Protein AF-A0A1A6GE95-F1 (afdb_monomer_lite)

Foldseek 3Di:
DPPVQFDDHPDPLVVVLVVLCVVLVDDDDDGRGDPVPGDPVNCVQDNPADDDWDADPNHIDRDSVVSVVCSCVVSDPDD

InterPro domains:
  IPR002946 Intracellular chloride channel [PR01263] (19-34)
  IPR002946 Intracellular chloride channel [PR01263] (61-72)
  IPR036249 Thioredoxin-like superfamily [SSF52833] (8-76)
  IPR053823 CLIC, N-terminal domain [PF22441] (1-77)
  IPR053823 CLIC, N-terminal domain [cd03061] (1-79)

Structure (mmCIF, N/CA/C/O backbone):
data_AF-A0A1A6GE95-F1
#
_entry.id   AF-A0A1A6GE95-F1
#
loop_
_atom_site.group_PDB
_atom_site.id
_atom_site.type_symbol
_atom_site.label_atom_id
_atom_site.label_alt_id
_atom_site.label_comp_id
_atom_site.label_asym_id
_atom_site.label_entity_id
_atom_site.label_seq_id
_atom_site.pdbx_PDB_ins_code
_atom_site.Cartn_x
_atom_site.Cartn_y
_atom_site.Cartn_z
_atom_site.occupancy
_atom_site.B_iso_or_equiv
_atom_site.auth_seq_id
_atom_site.auth_comp_id
_atom_site.auth_asym_id
_atom_site.auth_atom_id
_atom_site.pdbx_PDB_model_num
ATOM 1 N N . ALA A 1 1 ? 6.861 -7.184 -6.439 1.00 76.31 1 ALA A N 1
ATOM 2 C CA . ALA A 1 1 ? 6.515 -8.606 -6.578 1.00 76.31 1 ALA A CA 1
ATOM 3 C C . ALA A 1 1 ? 7.721 -9.448 -6.177 1.00 76.31 1 ALA A C 1
ATOM 5 O O . ALA A 1 1 ? 8.799 -8.885 -5.978 1.00 76.31 1 ALA A O 1
ATOM 6 N N . GLY A 1 2 ? 7.532 -10.754 -6.011 1.00 78.56 2 GLY A N 1
ATOM 7 C CA . GLY A 1 2 ? 8.593 -11.736 -5.833 1.00 78.56 2 GLY A CA 1
ATOM 8 C C . GLY A 1 2 ? 9.470 -11.860 -7.078 1.00 78.56 2 GLY A C 1
ATOM 9 O O . GLY A 1 2 ? 9.318 -11.117 -8.049 1.00 78.56 2 GLY A O 1
ATOM 10 N N . ILE A 1 3 ? 10.417 -12.798 -7.044 1.00 79.25 3 ILE A N 1
ATOM 11 C CA . ILE A 1 3 ? 11.349 -13.044 -8.158 1.00 79.25 3 ILE A CA 1
ATOM 12 C C . ILE A 1 3 ? 10.647 -13.447 -9.463 1.00 79.25 3 ILE A C 1
ATOM 14 O O . ILE A 1 3 ? 11.190 -13.226 -10.542 1.00 79.25 3 ILE A O 1
ATOM 18 N N . ASP A 1 4 ? 9.453 -14.018 -9.342 1.00 81.12 4 ASP A N 1
ATOM 19 C CA . ASP A 1 4 ? 8.567 -14.481 -10.406 1.00 81.12 4 ASP A CA 1
ATOM 20 C C . ASP A 1 4 ? 7.696 -13.362 -11.000 1.00 81.12 4 ASP A C 1
ATOM 22 O O . ASP A 1 4 ? 7.061 -13.565 -12.028 1.00 81.12 4 ASP A O 1
ATOM 26 N N . GLY A 1 5 ? 7.680 -12.174 -10.387 1.00 76.44 5 GLY A N 1
ATOM 27 C CA . GLY A 1 5 ? 6.869 -11.042 -10.839 1.00 76.44 5 GLY A CA 1
ATOM 28 C C . GLY A 1 5 ? 5.404 -11.089 -10.390 1.00 76.44 5 GLY A C 1
ATOM 29 O O . GLY A 1 5 ? 4.714 -10.084 -10.539 1.00 76.44 5 GLY A O 1
ATOM 30 N N . GLU A 1 6 ? 4.960 -12.178 -9.757 1.00 74.94 6 GLU A N 1
ATOM 31 C CA . GLU A 1 6 ? 3.561 -12.388 -9.352 1.00 74.94 6 GLU A CA 1
ATOM 32 C C . GLU A 1 6 ? 3.409 -12.567 -7.839 1.00 74.94 6 GLU A C 1
ATOM 34 O O . GLU A 1 6 ? 2.515 -11.972 -7.231 1.00 74.94 6 GLU A O 1
ATOM 39 N N . SER A 1 7 ? 4.313 -13.313 -7.199 1.00 81.62 7 SER A N 1
ATOM 40 C CA . SER A 1 7 ? 4.229 -13.589 -5.766 1.00 81.62 7 SER A CA 1
ATOM 41 C C . SER A 1 7 ? 4.433 -12.336 -4.910 1.00 81.62 7 SER A C 1
ATOM 43 O O . SER A 1 7 ? 4.957 -11.302 -5.348 1.00 81.62 7 SER A O 1
ATOM 45 N N . ILE A 1 8 ? 4.050 -12.423 -3.634 1.00 81.25 8 ILE A N 1
ATOM 46 C CA . ILE A 1 8 ? 4.372 -11.387 -2.649 1.00 81.25 8 ILE A CA 1
ATOM 47 C C . ILE A 1 8 ? 5.896 -11.341 -2.468 1.00 81.25 8 ILE A C 1
ATOM 49 O O . ILE A 1 8 ? 6.547 -12.353 -2.219 1.00 81.25 8 ILE A O 1
ATOM 53 N N . GLY A 1 9 ? 6.476 -10.152 -2.636 1.00 81.56 9 GLY A N 1
ATOM 54 C CA . GLY A 1 9 ? 7.912 -9.932 -2.453 1.00 81.56 9 GLY A CA 1
ATOM 55 C C . GLY A 1 9 ? 8.284 -9.694 -0.989 1.00 81.56 9 GLY A C 1
ATOM 56 O O . GLY A 1 9 ? 7.441 -9.321 -0.177 1.00 81.56 9 GLY A O 1
ATOM 57 N N . ASN A 1 10 ? 9.569 -9.828 -0.662 1.00 83.25 10 ASN A N 1
ATOM 58 C CA . ASN A 1 10 ? 10.089 -9.656 0.700 1.00 83.25 10 ASN A CA 1
ATOM 59 C C . ASN A 1 10 ? 10.344 -8.174 1.063 1.00 83.25 10 ASN A C 1
ATOM 61 O O . ASN A 1 10 ? 11.463 -7.780 1.388 1.00 83.25 10 ASN A O 1
ATOM 65 N N . CYS A 1 11 ? 9.326 -7.321 0.917 1.00 85.88 11 CYS A N 1
ATOM 66 C CA . CYS A 1 11 ? 9.420 -5.901 1.257 1.00 85.88 11 CYS A CA 1
ATOM 67 C C . CYS A 1 11 ? 8.864 -5.656 2.674 1.00 85.88 11 CYS A C 1
ATOM 69 O O . CYS A 1 11 ? 7.646 -5.760 2.854 1.00 85.88 11 CYS A O 1
ATOM 71 N N . PRO A 1 12 ? 9.695 -5.263 3.662 1.00 88.19 12 PRO A N 1
ATOM 72 C CA . PRO A 1 12 ? 9.245 -5.076 5.044 1.00 88.19 12 PRO A CA 1
ATOM 73 C C . PRO A 1 12 ? 8.182 -3.975 5.177 1.00 88.19 12 PRO A C 1
ATOM 75 O O . PRO A 1 12 ? 7.233 -4.125 5.941 1.00 88.19 12 PRO A O 1
ATOM 78 N N . PHE A 1 13 ? 8.276 -2.904 4.381 1.00 89.62 13 PHE A N 1
ATOM 79 C CA . PHE A 1 13 ? 7.280 -1.826 4.378 1.00 89.62 13 PHE A CA 1
ATOM 80 C C . PHE A 1 13 ? 5.922 -2.286 3.834 1.00 89.62 13 PHE A C 1
ATOM 82 O O . PHE A 1 13 ? 4.884 -1.963 4.403 1.00 89.62 13 PHE A O 1
ATOM 89 N N . SER A 1 14 ? 5.921 -3.087 2.761 1.00 89.75 14 SER A N 1
ATOM 90 C CA . SER A 1 14 ? 4.680 -3.644 2.202 1.00 89.75 14 SER A CA 1
ATOM 91 C C . SER A 1 14 ? 4.017 -4.607 3.186 1.00 89.75 14 SER A C 1
ATOM 93 O O . SER A 1 14 ? 2.805 -4.558 3.378 1.00 89.75 14 SER A O 1
ATOM 95 N N . GLN A 1 15 ? 4.819 -5.448 3.846 1.00 89.81 15 GLN A N 1
ATOM 96 C CA . GLN A 1 15 ? 4.335 -6.371 4.870 1.00 89.81 15 GLN A CA 1
ATOM 97 C C . GLN A 1 15 ? 3.728 -5.624 6.063 1.00 89.81 15 GLN A C 1
ATOM 99 O O . GLN A 1 15 ? 2.667 -6.013 6.545 1.00 89.81 15 GLN A O 1
ATOM 104 N N . ARG A 1 16 ? 4.352 -4.526 6.504 1.00 91.75 16 ARG A N 1
ATOM 105 C CA . ARG A 1 16 ? 3.835 -3.699 7.600 1.00 91.75 16 ARG A CA 1
ATOM 106 C C . ARG A 1 16 ? 2.454 -3.122 7.285 1.00 91.75 16 ARG A C 1
ATOM 108 O O . ARG A 1 16 ? 1.539 -3.299 8.083 1.00 91.75 16 ARG A O 1
ATOM 115 N N . LEU A 1 17 ? 2.278 -2.504 6.116 1.00 91.88 17 LEU A N 1
ATOM 116 C CA . LEU A 1 17 ? 0.976 -1.961 5.707 1.00 91.88 17 LEU A CA 1
ATOM 117 C C . LEU A 1 17 ? -0.090 -3.053 5.552 1.00 91.88 17 LEU A C 1
ATOM 119 O O . LEU A 1 17 ? -1.228 -2.865 5.978 1.00 91.88 17 LEU A O 1
ATOM 123 N N . PHE A 1 18 ? 0.286 -4.209 4.996 1.00 91.50 18 PHE A N 1
ATOM 124 C CA . PHE A 1 18 ? -0.604 -5.366 4.903 1.00 91.50 18 PHE A CA 1
ATOM 125 C C . PHE A 1 18 ? -1.090 -5.815 6.286 1.00 91.50 18 PHE A C 1
ATOM 127 O O . PHE A 1 18 ? -2.285 -6.030 6.477 1.00 91.50 18 PHE A O 1
ATOM 134 N N . MET A 1 19 ? -0.183 -5.910 7.266 1.00 91.19 19 MET A N 1
ATOM 135 C CA . MET A 1 19 ? -0.543 -6.273 8.637 1.00 91.19 19 MET A CA 1
ATOM 136 C C . MET A 1 19 ? -1.486 -5.252 9.280 1.00 91.19 19 MET A C 1
ATOM 138 O O . MET A 1 19 ? -2.419 -5.664 9.961 1.00 91.19 19 MET A O 1
ATOM 142 N N . ILE A 1 20 ? -1.285 -3.949 9.053 1.00 90.69 20 ILE A N 1
ATOM 143 C CA . ILE A 1 20 ? -2.179 -2.903 9.578 1.00 90.69 20 ILE A CA 1
ATOM 144 C C . ILE A 1 20 ? -3.592 -3.088 9.018 1.00 90.69 20 ILE A C 1
ATOM 146 O O . ILE A 1 20 ? -4.535 -3.226 9.790 1.00 90.69 20 ILE A O 1
ATOM 150 N N . LEU A 1 21 ? -3.738 -3.158 7.692 1.00 90.75 21 LEU A N 1
ATOM 151 C CA . LEU A 1 21 ? -5.041 -3.351 7.043 1.00 90.75 21 LEU A CA 1
ATOM 152 C C . LEU A 1 21 ? -5.735 -4.637 7.515 1.00 90.75 21 LEU A C 1
ATOM 154 O O . LEU A 1 21 ? -6.931 -4.628 7.802 1.00 90.75 21 LEU A O 1
ATOM 158 N N . TRP A 1 22 ? -4.971 -5.722 7.659 1.00 89.31 22 TRP A N 1
ATOM 159 C CA . TRP A 1 22 ? -5.471 -6.995 8.169 1.00 89.31 22 TRP A CA 1
ATOM 160 C C . TRP A 1 22 ? -5.977 -6.893 9.613 1.00 89.31 22 TRP A C 1
ATOM 162 O O . TRP A 1 22 ? -7.085 -7.331 9.911 1.00 89.31 22 TRP A O 1
ATOM 172 N N . LEU A 1 23 ? -5.192 -6.293 10.514 1.00 89.19 23 LEU A N 1
ATOM 173 C CA . LEU A 1 23 ? -5.556 -6.136 11.927 1.00 89.19 23 LEU A CA 1
ATO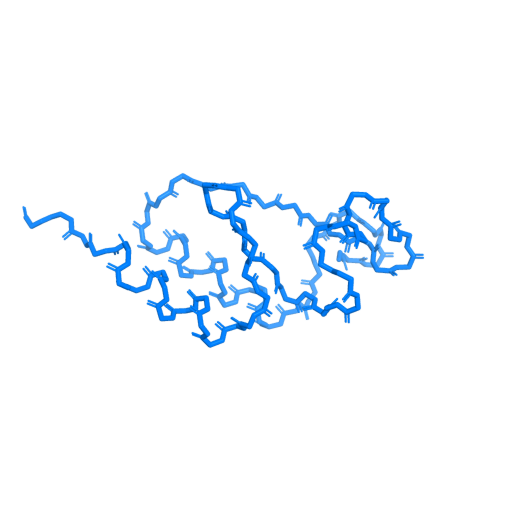M 174 C C . LEU A 1 23 ? -6.745 -5.192 12.129 1.00 89.19 23 LEU A C 1
ATOM 176 O O . LEU A 1 23 ? -7.507 -5.375 13.074 1.00 89.19 23 LEU A O 1
ATOM 180 N N . LYS A 1 24 ? -6.926 -4.212 11.237 1.00 85.88 24 LYS A N 1
ATOM 181 C CA . LYS A 1 24 ? -8.096 -3.324 11.232 1.00 85.88 24 LYS A CA 1
ATOM 182 C C . LYS A 1 24 ? -9.379 -4.026 10.761 1.00 85.88 24 LYS A C 1
ATOM 184 O O . LYS A 1 24 ? -10.455 -3.463 10.922 1.00 85.88 24 LYS A O 1
ATOM 189 N N . GLY A 1 25 ? -9.291 -5.236 10.198 1.00 88.00 25 GLY A N 1
ATOM 190 C CA . GLY A 1 25 ? -10.457 -6.033 9.800 1.00 88.00 25 GLY A CA 1
ATOM 191 C C . GLY A 1 25 ? -11.229 -5.474 8.602 1.00 88.00 25 GLY A C 1
ATOM 192 O O . GLY A 1 25 ? -12.396 -5.811 8.413 1.00 88.00 25 GLY A O 1
ATOM 193 N N . VAL A 1 26 ? -10.600 -4.614 7.797 1.00 88.88 26 VAL A N 1
ATOM 194 C CA . VAL A 1 26 ? -11.225 -4.024 6.607 1.00 88.88 26 VAL A CA 1
ATOM 195 C C . VAL A 1 26 ? -11.095 -4.935 5.392 1.00 88.88 26 VAL A C 1
ATOM 197 O O . VAL A 1 26 ? -10.189 -5.762 5.306 1.00 88.88 26 VAL A O 1
ATOM 200 N N . VAL A 1 27 ? -11.982 -4.760 4.414 1.00 90.19 27 VAL A N 1
ATOM 201 C CA . VAL A 1 27 ? -11.847 -5.407 3.104 1.00 90.19 27 VAL A CA 1
ATOM 202 C C . VAL A 1 27 ? -10.906 -4.572 2.242 1.00 90.19 27 VAL A C 1
ATOM 204 O O . VAL A 1 27 ? -11.130 -3.379 2.045 1.00 90.19 27 VAL A O 1
ATOM 207 N N . PHE A 1 28 ? -9.855 -5.193 1.715 1.00 91.06 28 PHE A N 1
ATOM 208 C CA . PHE A 1 28 ? -8.881 -4.539 0.846 1.00 91.06 28 PHE A CA 1
ATOM 209 C C . PHE A 1 28 ? -8.340 -5.511 -0.203 1.00 91.06 28 PHE A C 1
ATOM 211 O O . PHE A 1 28 ? -8.348 -6.726 -0.009 1.00 91.06 28 PHE A O 1
ATOM 218 N N . ASN A 1 29 ? -7.816 -4.956 -1.298 1.00 90.69 29 ASN A N 1
ATOM 219 C CA . ASN A 1 29 ? -7.145 -5.723 -2.343 1.00 90.69 29 ASN A CA 1
ATOM 220 C C . ASN A 1 29 ? -5.637 -5.477 -2.309 1.00 90.69 29 ASN A C 1
ATOM 222 O O . ASN A 1 29 ? -5.179 -4.345 -2.156 1.00 90.69 29 ASN A O 1
ATOM 226 N N . VAL A 1 30 ? -4.866 -6.542 -2.528 1.00 89.62 30 VAL A N 1
ATOM 227 C CA . VAL A 1 30 ? -3.412 -6.476 -2.698 1.00 89.62 30 VAL A CA 1
ATOM 228 C C . VAL A 1 30 ? -3.084 -6.704 -4.162 1.00 89.62 30 VAL A C 1
ATOM 230 O O . VAL A 1 30 ? -3.483 -7.710 -4.739 1.00 89.62 30 VAL A O 1
ATOM 233 N N . THR A 1 31 ? -2.327 -5.782 -4.749 1.00 87.06 31 THR A N 1
ATOM 234 C CA . THR A 1 31 ? -1.783 -5.938 -6.101 1.00 87.06 31 THR A CA 1
ATOM 235 C C . THR A 1 31 ? -0.267 -5.986 -6.008 1.00 87.06 31 THR A C 1
ATOM 237 O O . THR A 1 31 ? 0.367 -5.040 -5.535 1.00 87.06 31 THR A O 1
ATOM 240 N N . THR A 1 32 ? 0.332 -7.096 -6.430 1.00 85.06 32 THR A N 1
ATOM 241 C CA . THR A 1 32 ? 1.783 -7.200 -6.556 1.00 85.06 32 THR A CA 1
ATOM 242 C C . THR A 1 32 ? 2.219 -6.516 -7.846 1.00 85.06 32 THR A C 1
ATOM 244 O O . THR A 1 32 ? 1.585 -6.628 -8.888 1.00 85.06 32 THR A O 1
ATOM 247 N N . VAL A 1 33 ? 3.306 -5.752 -7.767 1.00 80.50 33 VAL A N 1
ATOM 248 C CA . VAL A 1 33 ? 3.817 -4.991 -8.911 1.00 80.50 33 VAL A CA 1
ATOM 249 C C . VAL A 1 33 ? 5.228 -5.450 -9.236 1.00 80.50 33 VAL A C 1
ATOM 251 O O . VAL A 1 33 ? 6.098 -5.438 -8.357 1.00 80.50 33 VAL A O 1
ATOM 254 N N . ASP A 1 34 ? 5.468 -5.846 -10.483 1.00 80.75 34 ASP A N 1
ATOM 255 C CA . ASP A 1 34 ? 6.815 -6.083 -10.996 1.00 80.75 34 ASP A CA 1
ATOM 256 C C . ASP A 1 34 ? 7.467 -4.746 -11.390 1.00 80.75 34 ASP A C 1
ATOM 258 O O . ASP A 1 34 ? 7.085 -4.092 -12.358 1.00 80.75 34 ASP A O 1
ATOM 262 N N . LEU A 1 35 ? 8.482 -4.328 -10.630 1.00 74.44 35 LEU A N 1
ATOM 263 C CA . LEU A 1 35 ? 9.219 -3.090 -10.897 1.00 74.44 35 LEU A CA 1
ATOM 264 C C . LEU A 1 35 ? 10.137 -3.187 -12.125 1.00 74.44 35 LEU A C 1
ATOM 266 O O . LEU A 1 35 ? 10.558 -2.147 -12.634 1.00 74.44 35 LEU A O 1
ATOM 270 N N . LYS A 1 36 ? 10.456 -4.401 -12.599 1.00 76.88 36 LYS A N 1
ATOM 271 C CA . LYS A 1 36 ? 11.212 -4.620 -13.843 1.00 76.88 36 LYS A CA 1
ATOM 272 C C . LYS A 1 36 ? 10.313 -4.477 -15.067 1.00 76.88 36 LYS A C 1
ATOM 274 O O . LYS A 1 36 ? 10.763 -3.999 -16.103 1.00 76.88 36 LYS A O 1
ATOM 279 N N . ARG A 1 37 ? 9.043 -4.861 -14.937 1.00 74.56 37 ARG A N 1
ATOM 280 C CA . ARG A 1 37 ? 8.005 -4.744 -15.966 1.00 74.56 37 ARG A CA 1
ATOM 281 C C . ARG A 1 37 ? 6.922 -3.785 -15.484 1.00 74.56 37 ARG A C 1
ATOM 283 O O . ARG A 1 37 ? 5.796 -4.201 -15.236 1.00 74.56 37 ARG A O 1
ATOM 290 N N . LYS A 1 38 ? 7.281 -2.505 -15.313 1.00 69.12 38 LYS A N 1
ATOM 291 C CA . LYS A 1 38 ? 6.357 -1.480 -14.804 1.00 69.12 38 LYS A CA 1
ATOM 292 C C . LYS A 1 38 ? 5.113 -1.410 -15.702 1.00 69.12 38 LYS A C 1
ATOM 294 O O . LYS A 1 38 ? 5.255 -1.009 -16.860 1.00 69.12 38 LYS A O 1
ATOM 299 N N . PRO A 1 39 ? 3.915 -1.764 -15.208 1.00 69.75 39 PRO A N 1
ATOM 300 C CA . PRO A 1 39 ? 2.699 -1.573 -15.982 1.00 69.75 39 PRO A CA 1
ATOM 301 C C . PRO A 1 39 ? 2.472 -0.073 -16.210 1.00 69.75 39 PRO A C 1
ATOM 303 O O . PRO A 1 39 ? 2.798 0.747 -15.346 1.00 69.75 39 PRO A O 1
ATOM 306 N N . ALA A 1 40 ? 1.930 0.290 -17.375 1.00 71.19 40 ALA A N 1
ATOM 307 C CA . ALA A 1 40 ? 1.705 1.688 -17.754 1.00 71.19 40 ALA A CA 1
ATOM 308 C C . ALA A 1 40 ? 0.845 2.434 -16.718 1.00 71.19 40 ALA A C 1
ATOM 310 O O . ALA A 1 40 ? 1.118 3.589 -16.393 1.00 71.19 40 ALA A O 1
ATOM 311 N N . ASP A 1 41 ? -0.122 1.734 -16.127 1.00 70.38 41 ASP A N 1
ATOM 312 C CA . ASP A 1 41 ? -1.009 2.279 -15.102 1.00 70.38 41 ASP A C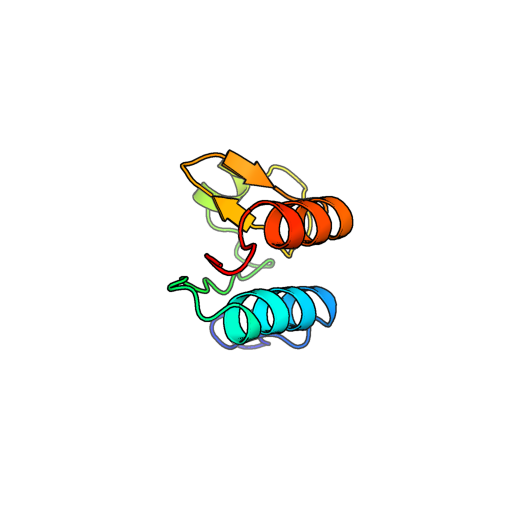A 1
ATOM 313 C C . ASP A 1 41 ? -0.247 2.727 -13.854 1.00 70.38 41 ASP A C 1
ATOM 315 O O . ASP A 1 41 ? -0.546 3.781 -13.307 1.00 70.38 41 ASP A O 1
ATOM 319 N N . LEU A 1 42 ? 0.802 2.001 -13.447 1.00 70.69 42 LEU A N 1
ATOM 320 C CA . LEU A 1 42 ? 1.626 2.386 -12.299 1.00 70.69 42 LEU A CA 1
ATOM 321 C C . LEU A 1 42 ? 2.385 3.689 -12.556 1.00 70.69 42 LEU A C 1
ATOM 323 O O . LEU A 1 42 ? 2.521 4.513 -11.656 1.00 70.69 42 LEU A O 1
ATOM 327 N N . HIS A 1 43 ? 2.888 3.874 -13.779 1.00 69.31 43 HIS A N 1
ATOM 328 C CA . HIS A 1 43 ? 3.591 5.100 -14.146 1.00 69.31 43 HIS A CA 1
ATOM 329 C C . HIS A 1 43 ? 2.666 6.321 -14.056 1.00 69.31 43 HIS A C 1
ATOM 331 O O . HIS A 1 43 ? 3.094 7.377 -13.598 1.00 69.31 43 HIS A O 1
ATOM 337 N N . ASN A 1 44 ? 1.400 6.162 -14.453 1.00 72.50 44 ASN A N 1
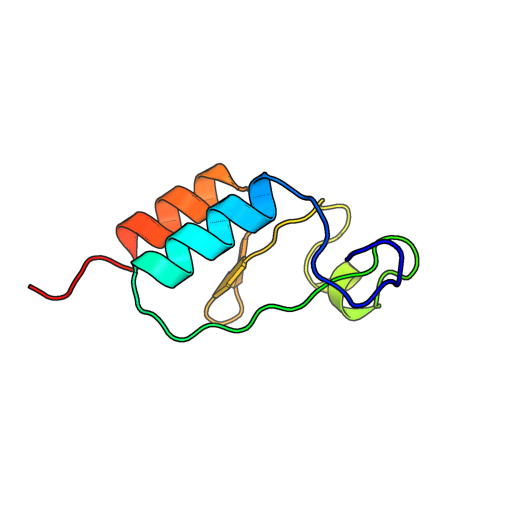ATOM 338 C CA . ASN A 1 44 ? 0.385 7.210 -14.334 1.00 72.50 44 ASN A CA 1
ATOM 339 C C . ASN A 1 44 ? -0.054 7.427 -12.879 1.00 72.50 44 ASN A C 1
ATOM 341 O O . ASN A 1 44 ? -0.310 8.559 -12.481 1.00 72.50 44 ASN A O 1
ATOM 345 N N . LEU A 1 45 ? -0.117 6.350 -12.090 1.00 71.12 45 LEU A N 1
ATOM 346 C CA . LEU A 1 45 ? -0.551 6.375 -10.696 1.00 71.12 45 LEU A CA 1
ATOM 347 C C . LEU A 1 45 ? 0.488 7.033 -9.773 1.00 71.12 45 LEU A C 1
ATOM 349 O O . LEU A 1 45 ? 0.129 7.781 -8.869 1.00 71.12 45 LEU A O 1
ATOM 353 N N . ALA A 1 46 ? 1.775 6.745 -9.981 1.00 69.81 46 ALA A N 1
ATOM 354 C CA . ALA A 1 46 ? 2.854 7.224 -9.123 1.00 69.81 46 ALA A CA 1
ATOM 355 C C . ALA A 1 46 ? 4.199 7.291 -9.882 1.00 69.81 46 ALA A C 1
ATOM 357 O O . ALA A 1 46 ? 5.031 6.378 -9.779 1.00 69.81 46 ALA A O 1
ATOM 358 N N . PRO A 1 47 ? 4.455 8.367 -10.649 1.00 73.38 47 PRO A N 1
ATOM 359 C CA . PRO A 1 47 ? 5.675 8.494 -11.437 1.00 73.38 47 PRO A CA 1
ATOM 360 C C . PRO A 1 47 ? 6.909 8.567 -10.529 1.00 73.38 47 PRO A C 1
ATOM 362 O O . PRO A 1 47 ? 7.056 9.470 -9.711 1.00 73.38 47 PRO A O 1
ATOM 365 N N . GLY A 1 48 ? 7.813 7.596 -10.671 1.00 71.06 48 GLY A N 1
ATOM 366 C CA . GLY A 1 48 ? 9.091 7.564 -9.948 1.00 71.06 48 GLY A CA 1
ATOM 367 C C . GLY A 1 48 ? 9.008 7.168 -8.471 1.00 71.06 48 GLY A C 1
ATOM 368 O O . GLY A 1 48 ? 10.047 7.074 -7.822 1.00 71.06 48 GLY A O 1
ATOM 369 N N . ALA A 1 49 ? 7.817 6.891 -7.939 1.00 71.69 49 ALA A N 1
ATOM 370 C CA . ALA A 1 49 ? 7.677 6.473 -6.554 1.00 71.69 49 ALA A CA 1
ATOM 371 C C . ALA A 1 49 ? 8.086 4.999 -6.374 1.00 71.69 49 ALA A C 1
ATOM 373 O O . ALA A 1 49 ? 7.986 4.181 -7.295 1.00 71.69 49 ALA A O 1
ATOM 374 N N . HIS A 1 50 ? 8.573 4.657 -5.182 1.00 77.00 50 HIS A N 1
ATOM 375 C CA . HIS A 1 50 ? 8.928 3.288 -4.809 1.00 77.00 50 HIS A CA 1
ATOM 376 C C . HIS A 1 50 ? 7.805 2.670 -3.968 1.00 77.00 50 HIS A C 1
ATOM 378 O O . HIS A 1 50 ? 7.230 3.375 -3.143 1.00 77.00 50 HIS A O 1
ATOM 384 N N . PRO A 1 51 ? 7.486 1.376 -4.147 1.00 80.44 51 PRO A N 1
ATOM 385 C CA . PRO A 1 51 ? 6.465 0.718 -3.342 1.00 80.44 51 PRO A CA 1
ATOM 386 C C . PRO A 1 51 ? 6.859 0.675 -1.855 1.00 80.44 51 PRO A C 1
ATOM 388 O O . PRO A 1 51 ? 8.053 0.612 -1.542 1.00 80.44 51 PRO A O 1
ATOM 391 N N . PRO A 1 52 ? 5.873 0.612 -0.941 1.00 88.75 52 PRO A N 1
ATOM 392 C CA . PRO A 1 52 ? 4.446 0.385 -1.203 1.00 88.75 52 PRO A CA 1
ATOM 393 C C . PRO A 1 52 ? 3.643 1.651 -1.553 1.00 88.75 52 PRO A C 1
ATOM 395 O O . PRO A 1 52 ? 4.042 2.766 -1.240 1.00 88.75 52 PRO A O 1
ATOM 398 N N . PHE A 1 53 ? 2.472 1.446 -2.165 1.00 89.19 53 PHE A N 1
ATOM 399 C CA . PHE A 1 53 ? 1.482 2.488 -2.455 1.00 89.19 53 PHE A CA 1
ATOM 400 C C . PHE A 1 53 ? 0.127 2.081 -1.882 1.00 89.19 53 PHE A C 1
ATOM 402 O O . PHE A 1 53 ? -0.213 0.897 -1.896 1.00 89.19 53 PHE A O 1
ATOM 409 N N . LEU A 1 54 ? -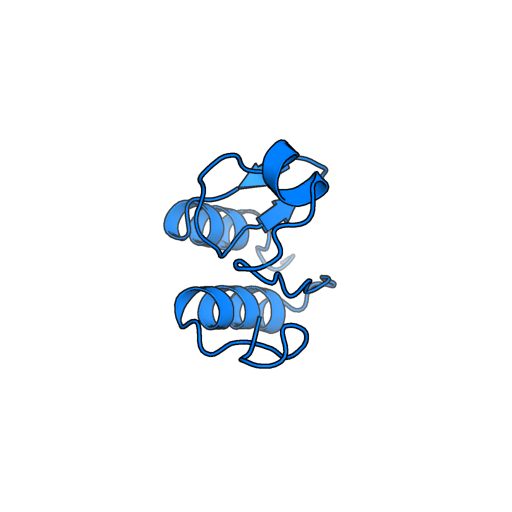0.661 3.056 -1.438 1.00 91.12 54 LEU A N 1
ATOM 410 C CA . LEU A 1 54 ? -2.059 2.864 -1.065 1.00 91.12 54 LEU A CA 1
ATOM 411 C C . LEU A 1 54 ? -2.936 3.703 -1.990 1.00 91.12 54 LEU A C 1
ATOM 413 O O . LEU A 1 54 ? -2.688 4.893 -2.160 1.00 91.12 54 LEU A O 1
ATOM 417 N N . THR A 1 55 ? -3.976 3.097 -2.557 1.00 89.94 55 THR A N 1
ATOM 418 C CA . THR A 1 55 ? -5.045 3.838 -3.237 1.00 89.94 55 THR A CA 1
ATOM 419 C C . THR A 1 55 ? -6.297 3.763 -2.380 1.00 89.94 55 THR A C 1
ATOM 421 O O . THR A 1 55 ? -6.723 2.669 -2.015 1.00 89.94 55 THR A O 1
ATOM 424 N N . PHE A 1 56 ? -6.881 4.911 -2.053 1.00 89.44 56 PHE A N 1
ATOM 425 C CA . PHE A 1 56 ? -8.116 4.999 -1.277 1.00 89.44 56 PHE A CA 1
ATOM 426 C C . PHE A 1 56 ? -9.028 6.042 -1.915 1.00 89.44 56 PHE A C 1
ATOM 428 O O . PHE A 1 56 ? -8.618 7.187 -2.072 1.00 89.44 56 PHE A O 1
ATOM 435 N N . ASN A 1 57 ? -10.240 5.647 -2.318 1.00 87.88 57 ASN A N 1
ATOM 436 C CA . ASN A 1 57 ? -11.200 6.508 -3.027 1.00 87.88 57 ASN A CA 1
ATOM 437 C C . ASN A 1 57 ? -10.625 7.228 -4.267 1.00 87.88 57 ASN A C 1
ATOM 439 O O . ASN A 1 57 ? -11.026 8.340 -4.589 1.00 87.88 57 ASN A O 1
ATOM 443 N N . GLY A 1 58 ? -9.690 6.586 -4.975 1.00 85.62 58 GLY A N 1
ATOM 444 C CA . GLY A 1 58 ? -9.020 7.156 -6.150 1.00 85.62 58 GLY A CA 1
ATOM 445 C C . GLY A 1 58 ? -7.782 8.001 -5.832 1.00 85.62 58 GLY A C 1
ATOM 446 O O . GLY A 1 58 ? -6.987 8.250 -6.734 1.00 85.62 58 GLY A O 1
ATOM 447 N N . ASP A 1 59 ? -7.556 8.361 -4.566 1.00 87.62 59 ASP A N 1
ATOM 448 C CA . ASP A 1 59 ? -6.357 9.083 -4.143 1.00 87.62 59 ASP A CA 1
ATOM 449 C C . ASP A 1 59 ? -5.198 8.131 -3.863 1.00 87.62 59 ASP A C 1
ATOM 451 O O . ASP A 1 59 ? -5.309 7.186 -3.074 1.00 87.62 59 ASP A O 1
ATOM 455 N N . VAL A 1 60 ? -4.049 8.438 -4.460 1.00 89.12 60 VAL A N 1
ATOM 456 C CA . VAL A 1 60 ? -2.819 7.656 -4.332 1.00 89.12 60 VAL A CA 1
ATOM 457 C C . VAL A 1 60 ? -1.936 8.253 -3.246 1.00 89.12 60 VAL A C 1
ATOM 459 O O . VAL A 1 60 ? -1.630 9.444 -3.244 1.00 89.12 60 VAL A O 1
ATOM 462 N N . LYS A 1 61 ? -1.486 7.403 -2.328 1.00 90.69 61 LYS A N 1
ATOM 463 C CA . LYS A 1 61 ? -0.549 7.731 -1.254 1.00 90.69 61 LYS A CA 1
ATOM 464 C C . LYS A 1 61 ? 0.703 6.878 -1.427 1.00 90.69 61 LYS A C 1
ATOM 466 O O . LYS A 1 61 ? 0.610 5.670 -1.640 1.00 90.69 61 LYS A O 1
ATOM 471 N N . THR A 1 62 ? 1.870 7.515 -1.362 1.00 89.38 62 THR A N 1
ATOM 472 C CA . THR A 1 62 ? 3.171 6.887 -1.659 1.00 89.38 62 THR A CA 1
ATOM 473 C C . THR A 1 62 ? 4.175 6.968 -0.508 1.00 89.38 62 THR A C 1
ATOM 475 O O . THR A 1 62 ? 5.174 6.256 -0.514 1.00 89.38 62 THR A O 1
ATOM 478 N N . ASP A 1 63 ? 3.919 7.817 0.487 1.00 90.06 63 ASP A N 1
ATOM 479 C CA . ASP A 1 63 ? 4.741 7.938 1.690 1.00 90.06 63 ASP A CA 1
ATOM 480 C C . ASP A 1 63 ? 4.230 6.965 2.756 1.00 90.06 63 ASP A C 1
ATOM 482 O O . ASP A 1 63 ? 3.089 7.075 3.201 1.00 90.06 63 ASP A O 1
ATOM 486 N N . VAL A 1 64 ? 5.075 6.015 3.159 1.00 89.88 64 VAL A N 1
ATOM 487 C CA . VAL A 1 64 ? 4.707 4.952 4.105 1.00 89.88 64 VAL A CA 1
ATOM 488 C C . VAL A 1 64 ? 4.226 5.515 5.439 1.00 89.88 64 VAL A C 1
ATOM 490 O O . VAL A 1 64 ? 3.205 5.055 5.939 1.00 89.88 64 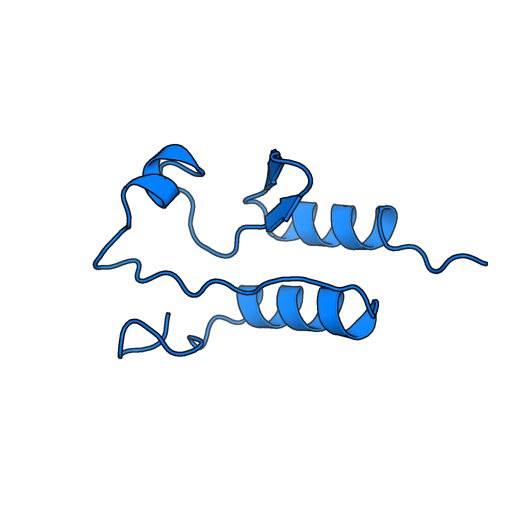VAL A O 1
ATOM 493 N N . ASN A 1 65 ? 4.901 6.527 5.989 1.00 90.31 65 ASN A N 1
ATOM 494 C CA . ASN A 1 65 ? 4.526 7.090 7.287 1.00 90.31 65 ASN A CA 1
ATOM 495 C C . ASN A 1 65 ? 3.158 7.772 7.197 1.00 90.31 65 ASN A C 1
ATOM 497 O O . ASN A 1 65 ? 2.294 7.531 8.034 1.00 90.31 65 ASN A O 1
ATOM 501 N N . LYS A 1 66 ? 2.915 8.530 6.121 1.00 91.62 66 LYS A N 1
ATOM 502 C CA . LYS A 1 66 ? 1.605 9.163 5.892 1.00 91.62 66 LYS A CA 1
ATOM 503 C C . LYS A 1 66 ? 0.497 8.148 5.635 1.00 91.62 66 LYS A C 1
ATOM 505 O O . LYS A 1 66 ? -0.654 8.406 5.970 1.00 91.62 66 LYS A O 1
ATOM 510 N N . ILE A 1 67 ? 0.813 7.015 5.006 1.00 93.12 67 ILE A N 1
ATOM 511 C CA . ILE A 1 67 ? -0.147 5.921 4.839 1.00 93.12 67 ILE A CA 1
ATOM 512 C C . ILE A 1 67 ? -0.506 5.332 6.205 1.00 93.12 67 ILE A C 1
ATOM 514 O O . ILE A 1 67 ? -1.684 5.120 6.466 1.00 93.12 67 ILE A O 1
ATOM 518 N N . GLU A 1 68 ? 0.480 5.073 7.065 1.00 91.25 68 GLU A N 1
ATOM 519 C CA . GLU A 1 68 ? 0.241 4.550 8.414 1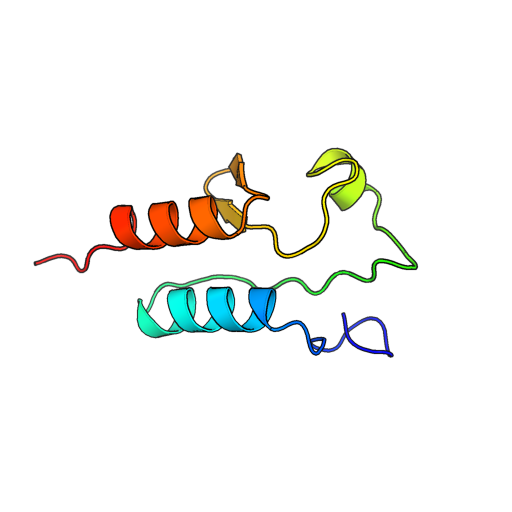.00 91.25 68 GLU A CA 1
ATOM 520 C C . GLU A 1 68 ? -0.633 5.499 9.241 1.00 91.25 68 GLU A C 1
ATOM 522 O O . GLU A 1 68 ? -1.639 5.057 9.791 1.00 91.25 68 GLU A O 1
ATOM 527 N N . GLU A 1 69 ? -0.304 6.794 9.261 1.00 92.06 69 GLU A N 1
ATOM 528 C CA . GLU A 1 69 ? -1.107 7.833 9.922 1.00 92.06 69 GLU A CA 1
ATOM 529 C C . GLU A 1 69 ? -2.542 7.854 9.380 1.00 92.06 69 GLU A C 1
ATOM 531 O O . GLU A 1 69 ? -3.504 7.766 10.140 1.00 92.06 69 GLU A O 1
ATOM 536 N N . PHE A 1 70 ? -2.694 7.861 8.052 1.00 92.12 70 PHE A N 1
ATOM 537 C CA . PHE A 1 70 ? -3.999 7.852 7.398 1.00 92.12 70 PHE A CA 1
ATOM 538 C C . PHE A 1 70 ? -4.837 6.618 7.758 1.00 92.12 70 PHE A C 1
ATOM 540 O O . PHE A 1 70 ? -6.038 6.739 8.005 1.00 92.12 70 PHE A O 1
ATOM 547 N N . LEU A 1 71 ? -4.230 5.429 7.760 1.00 90.81 71 LEU A N 1
ATOM 548 C CA . LEU A 1 71 ? -4.918 4.188 8.113 1.00 90.81 71 LEU A CA 1
ATOM 549 C C . LEU A 1 71 ? -5.309 4.167 9.591 1.00 90.81 71 LEU A C 1
ATOM 551 O O . LEU A 1 71 ? -6.368 3.638 9.919 1.00 90.81 71 LEU A O 1
ATOM 555 N N . GLU A 1 72 ? -4.492 4.742 10.471 1.00 87.75 72 GLU A N 1
ATOM 556 C CA . GLU A 1 72 ? -4.816 4.832 11.892 1.00 87.75 72 GLU A CA 1
ATOM 557 C C . GLU A 1 72 ? -5.993 5.781 12.149 1.00 87.75 72 GLU A C 1
ATOM 559 O O . GLU A 1 72 ? -6.915 5.414 12.875 1.00 87.75 72 GLU A O 1
ATOM 564 N N . GLU A 1 73 ? -6.005 6.950 11.502 1.00 87.88 73 GLU A N 1
ATOM 565 C CA . GLU A 1 73 ? -7.079 7.945 11.621 1.00 87.88 73 GLU A CA 1
ATOM 566 C C . GLU A 1 73 ? -8.393 7.482 10.974 1.00 87.88 73 GLU A C 1
ATOM 568 O O . GLU A 1 73 ? -9.469 7.613 11.562 1.00 87.88 73 GLU A O 1
ATOM 573 N N . THR A 1 74 ? -8.314 6.928 9.760 1.00 83.44 74 THR A N 1
ATOM 574 C CA . THR A 1 74 ? -9.495 6.567 8.955 1.00 83.44 74 THR A CA 1
ATOM 575 C C . THR A 1 74 ? -10.146 5.281 9.445 1.00 83.44 74 THR A C 1
ATOM 577 O O . THR A 1 74 ? -11.366 5.154 9.405 1.00 83.44 74 THR A O 1
ATOM 580 N N . LEU A 1 75 ? -9.342 4.315 9.901 1.00 75.00 75 LEU A N 1
ATOM 581 C CA . LEU A 1 75 ? -9.811 3.005 10.355 1.00 75.00 75 LEU A CA 1
ATOM 582 C C . LEU A 1 75 ? -9.825 2.952 11.885 1.00 75.00 75 LEU A C 1
ATOM 584 O O . LEU A 1 75 ? -9.256 2.051 12.509 1.00 75.00 75 LEU A O 1
ATOM 588 N N . THR A 1 76 ? -10.445 3.948 12.510 1.00 69.69 76 THR A N 1
ATOM 589 C CA . THR A 1 76 ? -10.776 3.858 13.932 1.00 69.69 76 THR A CA 1
ATOM 590 C C . THR A 1 76 ? -11.942 2.879 14.092 1.00 69.69 76 THR A C 1
ATOM 592 O O . THR A 1 76 ? -12.901 2.953 13.323 1.00 69.69 76 THR A O 1
ATOM 595 N N . PRO A 1 77 ? -11.866 1.911 15.025 1.00 58.16 77 PRO A N 1
ATOM 596 C CA . PRO A 1 77 ? -12.978 1.001 15.256 1.00 58.16 77 PRO A CA 1
ATOM 597 C C . PRO A 1 77 ? -14.217 1.823 15.616 1.00 58.16 77 PRO A C 1
ATOM 599 O O . PRO A 1 77 ? -14.150 2.691 16.492 1.00 58.16 77 PRO A O 1
ATOM 602 N N . GLU A 1 78 ? -15.329 1.569 14.924 1.00 57.91 78 GLU A N 1
ATOM 603 C CA . GLU A 1 78 ? -16.616 2.122 15.329 1.00 57.91 78 GLU A CA 1
ATOM 604 C C . GLU A 1 78 ? -16.886 1.663 16.769 1.00 57.91 78 GLU A C 1
ATOM 606 O O . GLU A 1 78 ? -16.714 0.489 17.103 1.00 57.91 78 GLU A O 1
ATOM 611 N N . LYS A 1 79 ? -17.172 2.637 17.634 1.00 48.56 79 LYS A N 1
ATOM 612 C CA . LYS A 1 79 ? -17.279 2.469 19.085 1.00 48.56 79 LYS A CA 1
ATOM 613 C C . LYS A 1 79 ? -18.420 1.544 19.491 1.00 48.56 79 LYS A C 1
ATOM 615 O O . LYS A 1 79 ? -19.504 1.658 18.879 1.00 48.56 79 LYS A O 1
#

Organism: Neotoma lepida (NCBI:txid56216)

pLDDT: mean 82.57, std 9.37, range [48.56, 93.12]

Secondary structure (DSSP, 8-state):
--TTSSSPP--HHHHHHHHHHHHTT---------SSS--HHHHHHSTTPPSP-EEETTEEE--HHHHHHHHHHHTPPP-

Radius of gyration: 13.11 Å; chains: 1; bounding box: 29×24×37 Å

Sequence (79 aa):
AGIDGESIGNCPFSQRLFMILWLKGVVFNVTTVDLKRKPADLHNLAPGAHPPFLTFNGDVKTDVNKIEEFLEETLTPEK